Protein AF-A0A7J0G963-F1 (afdb_monomer_lite)

Secondary structure (DSSP, 8-state):
--STTHHHHHHHHHHS-HHHHHHHHHHHHHHHHHHHH-TTTHHHHHHHHHHHHHHHHHHHHHHHHHHHHHHHHHHHHHSS-----------------------S------------TTSSS--

Foldseek 3Di:
DPPVCVVVLVVVLVPDDPVCSVVSVVVVVQQVVQCVVPVPQRVVVVVVVVVVVVVVVVVVVVVVVVVVVVVVVVVVVVPPDDPPPDDDDDDDDDDDDDDPPPPPPPPDPPPDDDDPPPPDPDD

Radius of gyration: 32.52 Å; chains: 1; bounding box: 64×36×86 Å

Structure (mmCIF, N/CA/C/O backbone):
data_AF-A0A7J0G963-F1
#
_entry.id   AF-A0A7J0G963-F1
#
loop_
_atom_site.group_PDB
_atom_site.id
_atom_site.type_symbol
_atom_site.label_atom_id
_atom_site.label_alt_id
_atom_site.label_comp_id
_atom_site.label_asym_id
_atom_site.label_entity_id
_atom_site.label_seq_id
_atom_site.pdbx_PDB_ins_code
_atom_site.Cartn_x
_atom_site.Cartn_y
_atom_site.Cartn_z
_atom_site.occupancy
_atom_site.B_iso_or_equiv
_atom_site.auth_seq_id
_atom_site.auth_comp_id
_atom_site.auth_asym_id
_atom_site.auth_atom_id
_atom_site.pdbx_PDB_model_num
ATOM 1 N N . MET A 1 1 ? 18.378 -11.162 -9.870 1.00 44.12 1 MET A N 1
ATOM 2 C CA . MET A 1 1 ? 16.949 -11.150 -10.265 1.00 44.12 1 MET A CA 1
ATOM 3 C C . MET A 1 1 ? 16.468 -9.827 -10.881 1.00 44.12 1 MET A C 1
ATOM 5 O O . MET A 1 1 ? 15.432 -9.846 -11.523 1.00 44.12 1 MET A O 1
ATOM 9 N N . CYS A 1 2 ? 17.203 -8.707 -10.808 1.00 44.66 2 CYS A N 1
ATOM 10 C CA . CYS A 1 2 ? 16.714 -7.418 -11.339 1.00 44.66 2 CYS A CA 1
ATOM 11 C C . CYS A 1 2 ? 16.938 -7.168 -12.849 1.00 44.66 2 CYS A C 1
ATOM 13 O O . CYS A 1 2 ? 16.413 -6.194 -13.372 1.00 44.66 2 CYS A O 1
ATOM 15 N N . MET A 1 3 ? 17.700 -8.006 -13.567 1.00 45.38 3 MET A N 1
ATOM 16 C CA . MET A 1 3 ? 18.069 -7.732 -14.974 1.00 45.38 3 MET A CA 1
ATOM 17 C C . MET A 1 3 ? 17.324 -8.585 -16.014 1.00 45.38 3 MET A C 1
ATOM 19 O O . MET A 1 3 ? 17.144 -8.123 -17.135 1.00 45.38 3 MET A O 1
ATOM 23 N N . ASN A 1 4 ? 16.796 -9.760 -15.646 1.00 47.34 4 ASN A N 1
ATOM 24 C CA . ASN A 1 4 ? 16.038 -10.626 -16.570 1.00 47.34 4 ASN A CA 1
ATOM 25 C C . ASN A 1 4 ? 14.623 -10.116 -16.883 1.00 47.34 4 ASN A C 1
ATOM 27 O O . ASN A 1 4 ? 13.931 -10.696 -17.709 1.00 47.34 4 ASN A O 1
ATOM 31 N N . HIS A 1 5 ? 14.191 -9.034 -16.236 1.00 55.53 5 HIS A N 1
ATOM 32 C CA . HIS A 1 5 ? 12.835 -8.511 -16.364 1.00 55.53 5 HIS A CA 1
ATOM 33 C C . HIS A 1 5 ? 12.747 -7.369 -17.398 1.00 55.53 5 HIS A C 1
ATOM 35 O O . HIS A 1 5 ? 11.667 -7.057 -17.874 1.00 55.53 5 HIS A O 1
ATOM 41 N N . ARG A 1 6 ? 13.870 -6.751 -17.806 1.00 57.19 6 ARG A N 1
ATOM 42 C CA . ARG A 1 6 ? 13.859 -5.502 -18.597 1.00 57.19 6 ARG A CA 1
ATOM 43 C C . ARG A 1 6 ? 13.226 -5.632 -19.990 1.00 57.19 6 ARG A C 1
ATOM 45 O O . ARG A 1 6 ? 12.650 -4.663 -20.465 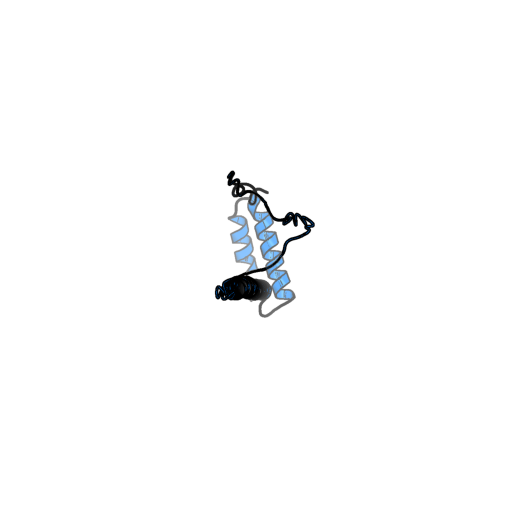1.00 57.19 6 ARG A O 1
ATOM 52 N N . ILE A 1 7 ? 13.331 -6.800 -20.628 1.00 57.31 7 ILE A N 1
ATOM 53 C CA . ILE A 1 7 ? 12.712 -7.063 -21.940 1.00 57.31 7 ILE A CA 1
ATOM 54 C C . ILE A 1 7 ? 11.208 -7.309 -21.766 1.00 57.31 7 ILE A C 1
ATOM 56 O O . ILE A 1 7 ? 10.408 -6.599 -22.365 1.00 57.31 7 ILE A O 1
ATOM 60 N N . VAL A 1 8 ? 10.841 -8.193 -20.835 1.00 64.81 8 VAL A N 1
ATOM 61 C CA . VAL A 1 8 ? 9.442 -8.520 -20.514 1.00 64.81 8 VAL A CA 1
ATOM 62 C C . VAL A 1 8 ? 8.661 -7.285 -20.037 1.00 64.81 8 VAL A C 1
ATOM 64 O O . VAL A 1 8 ? 7.517 -7.085 -20.424 1.00 64.81 8 VAL A O 1
ATOM 67 N N . TRP A 1 9 ? 9.280 -6.390 -19.263 1.00 67.56 9 TRP A N 1
ATOM 68 C CA . TRP A 1 9 ? 8.657 -5.134 -18.828 1.00 67.56 9 TRP A CA 1
ATOM 69 C C . TRP A 1 9 ? 8.345 -4.181 -19.985 1.00 67.56 9 TRP A C 1
ATOM 71 O O . TRP A 1 9 ? 7.271 -3.586 -20.023 1.00 67.56 9 TRP A O 1
ATOM 81 N N . CYS A 1 10 ? 9.280 -4.016 -20.925 1.00 66.00 10 CYS A N 1
ATOM 82 C CA . CYS A 1 10 ? 9.072 -3.140 -22.076 1.00 66.00 10 CYS A CA 1
ATOM 83 C C . CYS A 1 10 ? 8.016 -3.694 -23.037 1.00 66.00 10 CYS A C 1
ATOM 85 O O . CYS A 1 10 ? 7.298 -2.906 -23.651 1.00 66.00 10 CYS A O 1
ATOM 87 N N . GLU A 1 11 ? 7.929 -5.016 -23.180 1.00 67.44 11 GLU A N 1
ATOM 88 C CA . GLU A 1 11 ? 6.883 -5.684 -23.961 1.00 67.44 11 GLU A CA 1
ATOM 89 C C . GLU A 1 11 ? 5.512 -5.474 -23.305 1.00 67.44 11 GLU A C 1
ATOM 91 O O . GLU A 1 11 ? 4.620 -4.908 -23.934 1.00 67.44 11 GLU A O 1
ATOM 96 N N . ASN A 1 12 ? 5.390 -5.747 -22.001 1.00 75.69 12 ASN A N 1
ATOM 97 C CA . ASN A 1 12 ? 4.144 -5.554 -21.252 1.00 75.69 12 ASN A CA 1
ATOM 98 C C . ASN A 1 12 ? 3.626 -4.104 -21.300 1.00 75.69 12 ASN A C 1
ATOM 100 O O . ASN A 1 12 ? 2.429 -3.875 -21.443 1.00 75.69 12 ASN A O 1
ATOM 104 N N . VAL A 1 13 ? 4.505 -3.094 -21.227 1.00 85.56 13 VAL A N 1
ATOM 105 C CA . VAL A 1 13 ? 4.076 -1.684 -21.344 1.00 85.56 13 VAL A CA 1
ATOM 106 C C . VAL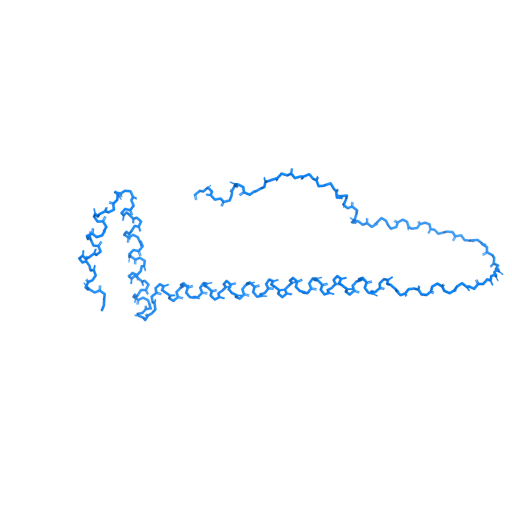 A 1 13 ? 3.623 -1.333 -22.762 1.00 85.56 13 VAL A C 1
ATOM 108 O O . VAL A 1 13 ? 2.729 -0.504 -22.936 1.00 85.56 13 VAL A O 1
ATOM 111 N N . GLN A 1 14 ? 4.216 -1.939 -23.792 1.00 88.19 14 GLN A N 1
ATOM 112 C CA . GLN A 1 14 ? 3.815 -1.701 -25.182 1.00 88.19 14 GLN A CA 1
ATOM 113 C C . GLN A 1 14 ? 2.462 -2.326 -25.532 1.00 88.19 14 GLN A C 1
ATOM 115 O O . GLN A 1 14 ? 1.820 -1.857 -26.474 1.00 88.19 14 GLN A O 1
ATOM 120 N N . GLU A 1 15 ? 2.003 -3.309 -24.764 1.00 89.12 15 GLU A N 1
ATOM 121 C CA . GLU A 1 15 ? 0.682 -3.927 -24.916 1.00 89.12 15 GLU A CA 1
ATOM 122 C C . GLU A 1 15 ? -0.442 -3.121 -24.241 1.00 89.12 15 GLU A C 1
ATOM 124 O O . GLU A 1 15 ? -1.611 -3.264 -24.599 1.00 89.12 15 GLU A O 1
ATOM 129 N N . LEU A 1 16 ? -0.112 -2.207 -23.320 1.00 90.81 16 LEU A N 1
ATOM 130 C CA . LEU A 1 16 ? -1.106 -1.368 -22.646 1.00 90.81 16 LEU A CA 1
ATOM 131 C C . LEU A 1 16 ? -1.626 -0.231 -23.548 1.00 90.81 16 LEU A C 1
ATOM 133 O O . LEU A 1 16 ? -0.873 0.319 -24.367 1.00 90.81 16 LEU A O 1
ATOM 137 N N . PRO A 1 17 ? -2.883 0.217 -23.365 1.00 94.31 17 PRO A N 1
ATOM 138 C CA . PRO A 1 17 ? -3.370 1.468 -23.939 1.00 94.31 17 PRO A CA 1
ATOM 139 C C . PRO A 1 17 ? -2.467 2.646 -23.556 1.00 94.31 17 PRO A C 1
ATOM 141 O O . PRO A 1 17 ? -2.016 2.738 -22.416 1.00 94.31 17 PRO A O 1
ATOM 144 N N . VAL A 1 18 ? -2.230 3.580 -24.485 1.00 93.00 18 VAL A N 1
ATOM 145 C CA . VAL A 1 18 ? -1.262 4.687 -24.309 1.00 93.00 18 VAL A CA 1
ATOM 146 C C . VAL A 1 18 ? -1.473 5.469 -23.008 1.00 93.00 18 VAL A C 1
ATOM 148 O O . VAL A 1 18 ? -0.498 5.804 -22.342 1.00 93.00 18 VAL A O 1
ATOM 151 N N . HIS A 1 19 ? -2.728 5.699 -22.614 1.00 94.62 19 HIS A N 1
ATOM 152 C CA . HIS A 1 19 ? -3.063 6.448 -21.402 1.00 94.62 19 HIS A CA 1
ATOM 153 C C . HIS A 1 19 ? -2.640 5.748 -20.096 1.00 94.62 19 HIS A C 1
ATOM 155 O O . HIS A 1 19 ? -2.420 6.435 -19.111 1.00 94.62 19 HIS A O 1
ATOM 161 N N . GLN A 1 20 ? -2.464 4.421 -20.087 1.00 93.00 20 GLN A N 1
ATOM 162 C CA . GLN A 1 20 ? -2.071 3.646 -18.893 1.00 93.00 20 GLN A CA 1
ATOM 163 C C . GLN A 1 20 ? -0.561 3.403 -18.814 1.00 93.00 20 GLN A C 1
ATOM 165 O O . GLN A 1 20 ? -0.034 3.003 -17.776 1.00 93.00 20 GLN A O 1
ATOM 170 N N . ARG A 1 21 ? 0.168 3.637 -19.913 1.00 93.88 21 ARG A N 1
ATOM 171 C CA . ARG A 1 21 ? 1.609 3.356 -19.982 1.00 93.88 21 ARG A CA 1
ATOM 172 C C . ARG A 1 21 ? 2.409 4.203 -19.000 1.00 93.88 21 ARG A C 1
ATOM 174 O O . ARG A 1 21 ? 3.369 3.701 -18.425 1.00 93.88 21 ARG A O 1
ATOM 181 N N . GLY A 1 22 ? 2.021 5.466 -18.807 1.00 94.06 22 GLY A N 1
ATOM 182 C CA . GLY A 1 22 ? 2.677 6.367 -17.856 1.00 94.06 22 GLY A CA 1
ATOM 183 C C . GLY A 1 22 ? 2.595 5.851 -16.418 1.00 94.06 22 GLY A C 1
ATOM 184 O O . GLY A 1 22 ? 3.611 5.798 -15.721 1.00 94.06 22 GLY A O 1
ATOM 185 N N . ASP A 1 23 ? 1.416 5.387 -16.011 1.00 92.62 23 ASP A N 1
ATOM 186 C CA . ASP A 1 23 ? 1.184 4.835 -14.674 1.00 92.62 23 ASP A CA 1
ATOM 187 C C . ASP A 1 23 ? 1.930 3.515 -14.481 1.00 92.62 23 ASP A C 1
ATOM 189 O O . ASP A 1 23 ? 2.604 3.323 -13.470 1.00 92.62 23 ASP A O 1
ATOM 193 N N . ALA A 1 24 ? 1.910 2.639 -15.490 1.00 90.56 24 ALA A N 1
ATOM 194 C CA . ALA A 1 24 ? 2.665 1.391 -15.463 1.00 90.56 24 ALA A CA 1
ATOM 195 C C . ALA A 1 24 ? 4.176 1.637 -15.306 1.00 90.56 24 ALA A C 1
ATOM 197 O O . ALA A 1 24 ? 4.826 1.005 -14.473 1.00 90.56 24 ALA A O 1
ATOM 198 N N . VAL A 1 25 ? 4.740 2.596 -16.053 1.00 92.06 25 VAL A N 1
ATOM 199 C CA . VAL A 1 25 ? 6.151 2.991 -15.908 1.00 92.06 25 VAL A CA 1
ATOM 200 C C . VAL A 1 25 ? 6.429 3.545 -14.516 1.00 92.06 25 VAL A C 1
ATOM 202 O O . VAL A 1 25 ? 7.435 3.176 -13.907 1.00 92.06 25 VAL A O 1
ATOM 205 N N . SER A 1 26 ? 5.532 4.369 -13.982 1.00 92.88 26 SER A N 1
ATOM 206 C CA . SER A 1 26 ? 5.669 4.932 -12.636 1.00 92.88 26 SER A CA 1
ATOM 207 C C . SER A 1 26 ? 5.680 3.841 -11.557 1.00 92.88 26 SER A C 1
ATOM 209 O O . SER A 1 26 ? 6.566 3.843 -10.697 1.00 92.88 26 SER A O 1
ATOM 211 N N . SER A 1 27 ? 4.780 2.857 -11.644 1.00 91.31 27 SER A N 1
ATOM 212 C CA . SER A 1 27 ? 4.748 1.694 -10.747 1.00 91.31 27 SER A CA 1
ATOM 213 C C . SER A 1 27 ? 6.022 0.856 -10.835 1.00 91.31 27 SER A C 1
ATOM 215 O O . SER A 1 27 ? 6.603 0.506 -9.809 1.00 91.31 27 SER A O 1
ATOM 217 N N . MET A 1 28 ? 6.536 0.603 -12.041 1.00 89.69 28 MET A N 1
ATOM 218 C CA . MET A 1 28 ? 7.795 -0.133 -12.211 1.00 89.69 28 MET A CA 1
ATOM 219 C C . MET A 1 28 ? 8.992 0.599 -11.593 1.00 89.69 28 MET A C 1
ATOM 221 O O . MET A 1 28 ? 9.836 -0.023 -10.943 1.00 89.69 28 MET A O 1
ATOM 225 N N . VAL A 1 29 ? 9.080 1.922 -11.778 1.00 92.31 29 VAL A N 1
ATOM 226 C CA . VAL A 1 29 ? 10.136 2.743 -11.162 1.00 92.31 29 VAL A CA 1
ATOM 227 C C . VAL A 1 29 ? 10.035 2.674 -9.640 1.00 92.31 29 VAL A C 1
ATOM 229 O O . VAL A 1 29 ? 11.055 2.501 -8.966 1.00 92.31 29 VAL A O 1
ATOM 232 N N . TYR A 1 30 ? 8.819 2.752 -9.096 1.00 94.06 30 TYR A N 1
ATOM 233 C CA . TYR A 1 30 ? 8.583 2.597 -7.666 1.00 94.06 30 TYR A CA 1
ATOM 234 C C . TYR A 1 30 ? 9.063 1.233 -7.148 1.00 94.06 30 TYR A C 1
ATOM 236 O O . TYR A 1 30 ? 9.827 1.187 -6.180 1.00 94.06 30 TYR A O 1
ATOM 244 N N . GLU A 1 31 ? 8.692 0.131 -7.804 1.00 91.25 31 GLU A N 1
ATOM 245 C CA . GLU A 1 31 ? 9.107 -1.222 -7.413 1.00 91.25 31 GLU A CA 1
ATOM 246 C C . GLU A 1 31 ? 10.626 -1.408 -7.469 1.00 91.25 31 GLU A C 1
ATOM 248 O O . GLU A 1 31 ? 11.230 -1.956 -6.540 1.00 91.25 31 GLU A O 1
ATOM 253 N N . ALA A 1 32 ? 11.261 -0.924 -8.539 1.00 90.00 32 ALA A N 1
ATOM 254 C CA . ALA A 1 32 ? 12.708 -0.984 -8.693 1.00 90.00 32 ALA A CA 1
ATOM 255 C C . ALA A 1 32 ? 13.413 -0.201 -7.578 1.00 90.00 32 ALA A C 1
ATOM 257 O O . ALA A 1 32 ? 14.318 -0.727 -6.929 1.00 90.00 32 ALA A O 1
ATOM 258 N N . ASN A 1 33 ? 12.960 1.023 -7.295 1.00 94.38 33 ASN A N 1
ATOM 259 C CA . ASN A 1 33 ? 13.520 1.849 -6.229 1.00 94.38 33 ASN A CA 1
ATOM 260 C C . ASN A 1 33 ? 13.278 1.244 -4.834 1.00 94.38 33 ASN A C 1
ATOM 262 O O . ASN A 1 33 ? 14.138 1.312 -3.955 1.00 94.38 33 ASN A O 1
ATOM 266 N N . ALA A 1 34 ? 12.127 0.607 -4.612 1.00 93.06 34 ALA A N 1
ATOM 267 C CA . ALA A 1 34 ? 11.864 -0.120 -3.377 1.00 93.06 34 ALA A CA 1
ATOM 268 C C . ALA A 1 34 ? 12.856 -1.277 -3.187 1.00 93.06 34 ALA A C 1
ATOM 270 O O . ALA A 1 34 ? 13.411 -1.402 -2.101 1.00 93.06 34 ALA A O 1
ATOM 271 N N . ARG A 1 35 ? 13.164 -2.048 -4.240 1.00 93.69 35 ARG A N 1
ATOM 272 C CA . ARG A 1 35 ? 14.178 -3.121 -4.192 1.00 93.69 35 ARG A CA 1
ATOM 273 C C . ARG A 1 35 ? 15.611 -2.615 -4.017 1.00 93.69 35 ARG A C 1
ATOM 275 O O . ARG A 1 35 ? 16.445 -3.342 -3.493 1.00 93.69 35 ARG A O 1
ATOM 282 N N . VAL A 1 36 ? 15.919 -1.393 -4.451 1.00 94.88 36 VAL A N 1
ATOM 283 C CA . VAL A 1 36 ? 17.224 -0.767 -4.166 1.00 94.88 36 VAL A CA 1
ATOM 284 C C . VAL A 1 36 ? 17.357 -0.455 -2.675 1.00 94.88 36 VAL A C 1
ATOM 286 O O . VAL A 1 36 ? 18.412 -0.692 -2.093 1.00 94.88 36 VAL A O 1
ATOM 289 N N . ARG A 1 37 ? 16.288 0.059 -2.055 1.00 95.00 37 ARG A N 1
ATOM 290 C CA . ARG A 1 37 ? 16.264 0.407 -0.624 1.00 95.00 37 ARG A CA 1
ATOM 291 C C . ARG A 1 37 ? 16.173 -0.820 0.283 1.00 95.00 37 ARG A C 1
ATOM 293 O O . ARG A 1 37 ? 16.823 -0.852 1.320 1.00 95.00 37 ARG A O 1
ATOM 300 N N . ASP A 1 38 ? 15.387 -1.813 -0.118 1.00 94.50 38 ASP A N 1
ATOM 301 C CA . ASP A 1 38 ? 15.222 -3.093 0.567 1.00 94.50 38 ASP A CA 1
ATOM 302 C C . ASP A 1 38 ? 15.405 -4.240 -0.444 1.00 94.50 38 ASP A C 1
ATOM 304 O O . ASP A 1 38 ? 14.452 -4.629 -1.131 1.00 94.50 38 ASP A O 1
ATOM 308 N N . PRO A 1 39 ? 16.626 -4.794 -0.558 1.00 92.25 39 PRO A N 1
ATOM 309 C CA . PRO A 1 39 ? 16.929 -5.860 -1.513 1.00 92.25 39 PRO A CA 1
ATOM 310 C C . PRO A 1 39 ? 16.184 -7.173 -1.268 1.00 92.25 39 PRO A C 1
ATOM 312 O O . PRO A 1 39 ? 16.112 -7.999 -2.181 1.00 92.25 39 PRO A O 1
ATOM 315 N N . VAL A 1 40 ? 15.663 -7.386 -0.057 1.00 94.69 40 VAL A N 1
ATOM 316 C CA . VAL A 1 40 ? 15.000 -8.635 0.326 1.00 94.69 40 VAL A CA 1
ATOM 317 C C . VAL A 1 40 ? 13.501 -8.526 0.073 1.00 94.69 40 VAL A C 1
ATOM 319 O O . VAL A 1 40 ? 12.955 -9.335 -0.679 1.00 94.69 40 VAL A O 1
ATOM 322 N N . TYR A 1 41 ? 12.841 -7.513 0.638 1.00 93.62 41 TYR A N 1
ATOM 323 C CA . TYR A 1 41 ? 11.380 -7.403 0.599 1.00 93.62 41 TYR A CA 1
ATOM 324 C C . TYR A 1 41 ? 10.863 -6.323 -0.360 1.00 93.62 41 TYR A C 1
ATOM 326 O O . TYR A 1 41 ? 9.737 -6.434 -0.846 1.00 93.62 41 TYR A O 1
ATOM 334 N N . GLY A 1 42 ? 11.654 -5.303 -0.698 1.00 94.75 42 GLY A N 1
ATOM 335 C CA . GLY A 1 42 ? 11.245 -4.230 -1.609 1.00 94.75 42 GLY A CA 1
ATOM 336 C C . GLY A 1 42 ? 9.890 -3.605 -1.241 1.00 94.75 42 GLY A C 1
ATOM 337 O O . GLY A 1 42 ? 9.647 -3.239 -0.094 1.00 94.75 42 GLY A O 1
ATOM 338 N N . CYS A 1 43 ? 8.979 -3.497 -2.214 1.00 95.19 43 CYS A N 1
ATOM 339 C CA . CYS A 1 43 ? 7.625 -2.975 -1.984 1.00 95.19 43 CYS A CA 1
ATOM 340 C C . CYS A 1 43 ? 6.749 -3.901 -1.121 1.00 95.19 43 CYS A C 1
ATOM 342 O O . CYS A 1 43 ? 5.842 -3.417 -0.445 1.00 95.19 43 CYS A O 1
ATOM 344 N N . VAL A 1 44 ? 7.042 -5.207 -1.077 1.00 96.06 44 VAL A N 1
ATOM 345 C CA . VAL A 1 44 ? 6.309 -6.169 -0.236 1.00 96.06 44 VAL A CA 1
ATOM 346 C C . VAL A 1 44 ? 6.490 -5.828 1.242 1.00 96.06 44 VAL A C 1
ATOM 348 O O . VAL A 1 44 ? 5.534 -5.919 2.002 1.00 96.06 44 VAL A O 1
ATOM 351 N N . GLY A 1 45 ? 7.669 -5.337 1.641 1.00 95.94 45 GLY A N 1
ATOM 352 C CA . GLY A 1 45 ? 7.906 -4.871 3.010 1.00 95.94 45 GLY A CA 1
ATOM 353 C C . GLY A 1 45 ? 6.973 -3.723 3.413 1.00 95.94 45 GLY A C 1
ATOM 354 O O . GLY A 1 45 ? 6.418 -3.726 4.511 1.00 95.94 45 GLY A O 1
ATOM 355 N N . SER A 1 46 ? 6.732 -2.772 2.503 1.00 95.50 46 SER A N 1
ATOM 356 C CA . SER A 1 46 ? 5.777 -1.679 2.729 1.00 95.50 46 SER A CA 1
ATOM 357 C C . SER A 1 46 ? 4.338 -2.186 2.838 1.00 95.50 46 SER A C 1
ATOM 359 O O . SER A 1 46 ? 3.622 -1.768 3.744 1.00 95.50 46 SER A O 1
ATOM 361 N N . ILE A 1 47 ? 3.931 -3.115 1.966 1.00 96.81 47 ILE A N 1
ATOM 362 C CA . ILE A 1 47 ? 2.594 -3.727 2.007 1.00 96.81 47 ILE A CA 1
ATOM 363 C C . ILE A 1 47 ? 2.372 -4.428 3.351 1.00 96.81 47 ILE A C 1
ATOM 365 O O . ILE A 1 47 ? 1.395 -4.133 4.037 1.00 96.81 47 ILE A O 1
ATOM 369 N N . SER A 1 48 ? 3.304 -5.285 3.769 1.00 97.94 48 SER A N 1
ATOM 370 C CA . SER A 1 48 ? 3.203 -6.016 5.035 1.00 97.94 48 SER A CA 1
ATOM 371 C C . SER A 1 48 ? 3.161 -5.081 6.245 1.00 97.94 48 SER A C 1
ATOM 373 O O . SER A 1 48 ? 2.406 -5.311 7.187 1.00 97.94 48 SER A O 1
ATOM 375 N N . SER A 1 49 ? 3.942 -3.996 6.227 1.00 97.62 49 SER A N 1
ATOM 376 C CA . SER A 1 49 ? 3.919 -2.994 7.297 1.00 97.62 49 SER A CA 1
ATOM 377 C C . SER A 1 49 ? 2.572 -2.271 7.386 1.00 97.62 49 SER A C 1
ATOM 379 O O . SER A 1 49 ? 2.082 -2.022 8.487 1.00 97.62 49 SER A O 1
ATOM 381 N N . LEU A 1 50 ? 1.958 -1.940 6.248 1.00 98.44 50 LEU A N 1
ATOM 382 C CA . LEU A 1 50 ? 0.632 -1.320 6.215 1.00 98.44 50 LEU A CA 1
ATOM 383 C C . LEU A 1 50 ? -0.455 -2.289 6.685 1.00 98.44 50 LEU A C 1
ATOM 385 O O . LEU A 1 50 ? -1.300 -1.901 7.484 1.00 98.44 50 LEU A O 1
ATOM 389 N N . GLN A 1 51 ? -0.399 -3.551 6.257 1.00 98.75 51 GLN A N 1
ATOM 390 C CA . GLN A 1 51 ? -1.310 -4.598 6.732 1.00 98.75 51 GLN A CA 1
ATOM 391 C C . GLN A 1 51 ? -1.228 -4.755 8.255 1.00 98.75 51 GLN A C 1
ATOM 393 O O . GLN A 1 51 ? -2.248 -4.707 8.933 1.00 98.75 51 GLN A O 1
ATOM 398 N N . HIS A 1 52 ? -0.015 -4.806 8.811 1.00 98.56 52 HIS A N 1
ATOM 399 C CA . HIS A 1 52 ? 0.167 -4.869 10.258 1.00 98.56 52 HIS A CA 1
ATOM 400 C C . HIS A 1 52 ? -0.407 -3.641 10.986 1.00 98.56 52 HIS A C 1
ATOM 402 O O . HIS A 1 52 ? -1.028 -3.775 12.039 1.00 98.56 52 HIS A O 1
ATOM 408 N N . GLN A 1 53 ? -0.232 -2.437 10.430 1.00 98.81 53 GLN A N 1
ATOM 409 C CA . GLN A 1 53 ? -0.819 -1.219 10.999 1.00 98.81 53 GLN A CA 1
ATOM 410 C C . GLN A 1 53 ? -2.350 -1.261 10.986 1.00 98.81 53 GLN A C 1
ATOM 412 O O . GLN A 1 53 ? -2.972 -0.854 11.967 1.00 98.81 53 GLN A O 1
ATOM 417 N N . ILE A 1 54 ? -2.955 -1.781 9.915 1.00 98.75 54 ILE A N 1
ATOM 418 C CA . ILE A 1 54 ? -4.405 -1.986 9.833 1.00 98.75 54 ILE A CA 1
ATOM 419 C C . ILE A 1 54 ? -4.867 -2.928 10.952 1.00 98.75 54 ILE A C 1
ATOM 421 O O . ILE A 1 54 ? -5.779 -2.565 11.693 1.00 98.75 54 ILE A O 1
ATOM 425 N N . ASP A 1 55 ? -4.206 -4.071 11.140 1.00 98.75 55 ASP A N 1
ATOM 426 C CA . ASP A 1 55 ? -4.569 -5.050 12.177 1.00 98.75 55 ASP A CA 1
ATOM 427 C C . ASP A 1 55 ? -4.484 -4.452 13.591 1.00 98.75 55 ASP A C 1
ATOM 429 O O . ASP A 1 55 ? -5.374 -4.624 14.433 1.00 98.75 55 ASP A O 1
ATOM 433 N N . VAL A 1 56 ? -3.415 -3.697 13.852 1.00 98.75 56 VAL A N 1
ATOM 434 C CA . VAL A 1 56 ? -3.195 -3.009 15.128 1.00 98.75 56 VAL A CA 1
ATOM 435 C C . VAL A 1 56 ? -4.278 -1.958 15.385 1.00 98.75 56 VAL A C 1
ATOM 437 O O . VAL A 1 56 ? -4.778 -1.851 16.508 1.00 98.75 56 VAL A O 1
ATOM 440 N N . LEU A 1 57 ? -4.669 -1.190 14.368 1.00 98.81 57 LEU A N 1
ATOM 441 C CA . LEU A 1 57 ? -5.736 -0.192 14.486 1.00 98.81 57 LEU A CA 1
ATOM 442 C C . LEU A 1 57 ? -7.110 -0.840 14.679 1.00 98.81 57 LEU A C 1
ATOM 444 O O . LEU A 1 57 ? -7.883 -0.388 15.523 1.00 98.81 57 LEU A O 1
ATOM 448 N N . GLN A 1 58 ? -7.405 -1.923 13.960 1.00 98.81 58 GLN A N 1
ATOM 449 C CA . GLN A 1 58 ? -8.645 -2.685 14.132 1.00 98.81 58 GLN A CA 1
ATOM 450 C C . GLN A 1 58 ? -8.757 -3.267 15.546 1.00 98.81 58 GLN A C 1
ATOM 452 O O . GLN A 1 58 ? -9.818 -3.190 16.166 1.00 98.81 58 GLN A O 1
ATOM 457 N N . THR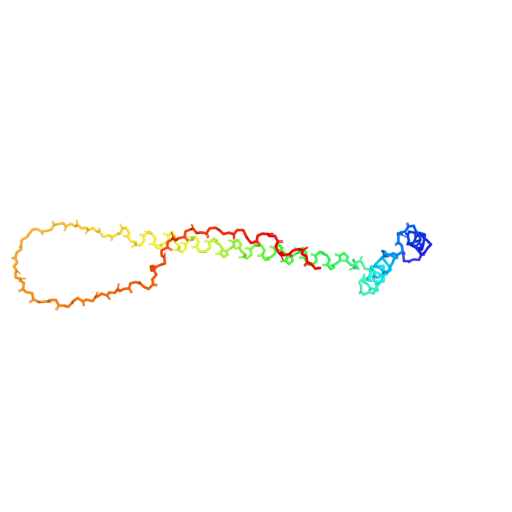 A 1 59 ? -7.650 -3.776 16.092 1.00 98.69 59 THR A N 1
ATOM 458 C CA . THR A 1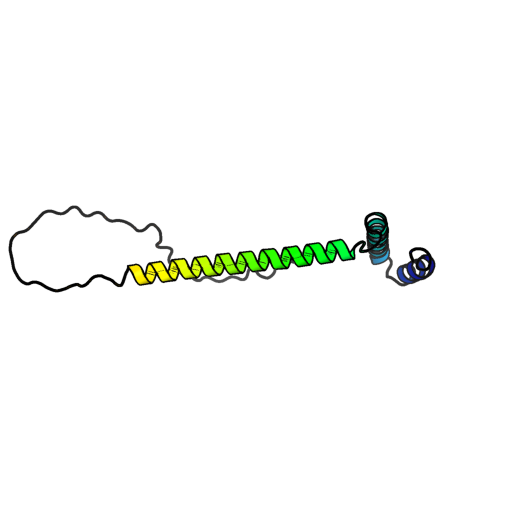 59 ? -7.596 -4.282 17.471 1.00 98.69 59 THR A CA 1
ATOM 459 C C . THR A 1 59 ? -7.877 -3.171 18.482 1.00 98.69 59 THR A C 1
ATOM 461 O O . THR A 1 59 ? -8.708 -3.341 19.374 1.00 98.69 59 THR A O 1
ATOM 464 N N . GLN A 1 60 ? -7.239 -2.007 18.325 1.00 98.75 60 GLN A N 1
ATOM 465 C CA . GLN A 1 60 ? -7.478 -0.851 19.196 1.00 98.75 60 GLN A CA 1
ATOM 466 C C . GLN A 1 60 ? -8.930 -0.371 19.134 1.00 98.75 60 GLN A C 1
ATOM 468 O O . GLN A 1 60 ? -9.522 -0.067 20.170 1.00 98.75 60 GLN A O 1
ATOM 473 N N . LEU A 1 61 ? -9.526 -0.348 17.940 1.00 98.75 61 LEU A N 1
ATOM 474 C CA . LEU A 1 61 ? -10.931 0.001 17.768 1.00 98.75 61 LEU A CA 1
ATOM 475 C C . LEU A 1 61 ? -11.844 -0.981 18.514 1.00 98.75 61 LEU A C 1
ATOM 477 O O . LEU A 1 61 ? -12.733 -0.547 19.246 1.00 98.75 61 LEU A O 1
ATOM 481 N N . ALA A 1 62 ? -11.603 -2.287 18.375 1.00 98.50 62 ALA A N 1
ATOM 482 C CA . ALA A 1 62 ? -12.378 -3.314 19.067 1.00 98.50 62 ALA A CA 1
ATOM 483 C C . ALA A 1 62 ? -12.267 -3.186 20.597 1.00 98.50 62 ALA A C 1
ATOM 485 O O . ALA A 1 62 ? -13.272 -3.283 21.303 1.00 98.50 62 ALA A O 1
ATOM 486 N N . MET A 1 63 ? -11.066 -2.906 21.113 1.00 98.62 63 MET A N 1
ATOM 487 C CA . MET A 1 63 ? -10.848 -2.659 22.542 1.00 98.62 63 MET A CA 1
ATOM 488 C C . MET A 1 63 ? -11.622 -1.432 23.031 1.00 98.62 63 MET A C 1
ATOM 490 O O . MET A 1 63 ? -12.372 -1.529 24.001 1.00 98.62 63 MET A O 1
ATOM 494 N N . ALA A 1 64 ? -11.513 -0.302 22.329 1.00 98.38 64 ALA A N 1
ATOM 495 C CA . ALA A 1 64 ? -12.232 0.919 22.685 1.00 98.38 64 ALA A CA 1
ATOM 496 C C . ALA A 1 64 ? -13.760 0.716 22.659 1.00 98.38 64 ALA A C 1
ATOM 498 O O . ALA A 1 64 ? -14.475 1.175 23.551 1.00 98.38 64 ALA A O 1
ATOM 499 N N . GLN A 1 65 ? -14.277 -0.022 21.672 1.00 98.44 65 GLN A N 1
ATOM 500 C CA . GLN A 1 65 ? -15.697 -0.376 21.599 1.00 98.44 65 GLN A CA 1
ATOM 501 C C . GLN A 1 65 ? -16.131 -1.250 22.785 1.00 98.44 65 GLN A C 1
ATOM 503 O O . GLN A 1 65 ? -17.178 -0.991 23.386 1.00 98.44 65 GLN A O 1
ATOM 508 N N . ALA A 1 66 ? -15.322 -2.245 23.162 1.00 97.69 66 ALA A N 1
ATOM 509 C CA . ALA A 1 66 ? -15.586 -3.089 24.324 1.00 97.69 66 ALA A CA 1
ATOM 510 C C . ALA A 1 66 ? -15.595 -2.279 25.633 1.00 97.69 66 ALA A C 1
ATOM 512 O O . ALA A 1 66 ? -16.485 -2.467 26.465 1.00 97.69 66 ALA A O 1
ATOM 513 N N . GLU A 1 67 ? -14.671 -1.329 25.797 1.00 97.69 67 GLU A N 1
ATOM 514 C CA . GLU A 1 67 ? -14.634 -0.425 26.954 1.00 97.69 67 GLU A CA 1
ATOM 515 C C . GLU A 1 67 ? -15.893 0.444 27.053 1.00 97.69 67 GLU A C 1
ATOM 517 O O . GLU A 1 67 ? -16.482 0.566 28.131 1.00 97.69 67 GLU A O 1
ATOM 522 N N . VAL A 1 68 ? -16.366 0.997 25.931 1.00 97.06 68 VAL A N 1
ATOM 523 C CA . VAL A 1 68 ? -17.611 1.781 25.885 1.00 97.06 68 VAL A CA 1
ATOM 524 C C . VAL A 1 68 ? -18.810 0.939 26.326 1.00 97.06 68 VAL A C 1
ATOM 526 O O . VAL A 1 68 ? -19.628 1.399 27.127 1.00 97.06 68 VAL A O 1
ATOM 529 N N . VAL A 1 69 ? -18.922 -0.298 25.835 1.00 96.62 69 VAL A N 1
ATOM 530 C CA . VAL A 1 69 ? -19.998 -1.218 26.235 1.00 96.62 69 VAL A CA 1
ATOM 531 C C . VAL A 1 69 ? -19.905 -1.547 27.724 1.00 96.62 69 VAL A C 1
ATOM 533 O O . VAL A 1 69 ? -20.910 -1.460 28.433 1.00 96.62 69 VAL A O 1
ATOM 536 N N . HIS A 1 70 ? -18.706 -1.852 28.219 1.00 95.25 70 HIS A N 1
ATOM 537 C CA . HIS A 1 70 ? -18.473 -2.162 29.627 1.00 95.25 70 HIS A CA 1
ATOM 538 C C . HIS A 1 70 ? -18.871 -0.995 30.549 1.00 95.25 70 HIS A C 1
ATOM 540 O O . HIS A 1 70 ? -19.551 -1.195 31.559 1.00 95.25 70 HIS A O 1
ATOM 546 N N . LEU A 1 71 ? -18.526 0.242 30.178 1.00 95.38 71 LEU A N 1
ATOM 547 C CA . LEU A 1 71 ? -18.924 1.442 30.920 1.00 95.38 71 LEU A CA 1
ATOM 548 C C . LEU A 1 71 ? -20.444 1.651 30.918 1.00 95.38 71 LEU A C 1
ATOM 550 O O . LEU A 1 71 ? -21.011 1.940 31.974 1.00 95.38 71 LEU A O 1
ATOM 554 N N . ARG A 1 72 ? -21.113 1.458 29.772 1.00 93.50 72 ARG A N 1
ATOM 555 C CA . ARG A 1 72 ? -22.581 1.541 29.677 1.00 93.50 72 ARG A CA 1
ATOM 556 C C . ARG A 1 72 ? -23.255 0.502 30.570 1.00 93.50 72 ARG A C 1
ATOM 558 O O . ARG A 1 72 ? -24.126 0.857 31.356 1.00 93.50 72 ARG A O 1
ATOM 565 N N . MET A 1 73 ? -22.815 -0.757 30.523 1.00 92.31 73 MET A N 1
ATOM 566 C CA . MET A 1 73 ? -23.345 -1.820 31.389 1.00 92.31 73 MET A CA 1
ATOM 567 C C . MET A 1 73 ? -23.179 -1.480 32.875 1.00 92.31 73 MET A C 1
ATOM 569 O O . MET A 1 73 ? -24.121 -1.636 33.651 1.00 92.31 73 MET A O 1
ATOM 573 N N . ARG A 1 74 ? -22.020 -0.937 33.276 1.00 90.00 74 ARG A N 1
ATOM 574 C CA . ARG A 1 74 ? -21.786 -0.515 34.665 1.00 90.00 74 ARG A CA 1
ATOM 575 C C . ARG A 1 74 ? -22.727 0.609 35.103 1.00 90.00 74 ARG A C 1
ATOM 577 O O . ARG A 1 74 ? -23.180 0.605 36.248 1.00 90.00 74 ARG A O 1
ATOM 584 N N . GLN A 1 75 ? -23.034 1.558 34.218 1.00 82.81 75 GLN A N 1
ATOM 585 C CA . GLN A 1 75 ? -23.996 2.630 34.499 1.00 82.81 75 GLN A CA 1
ATOM 586 C C . GLN A 1 75 ? -25.407 2.076 34.750 1.00 82.81 75 GLN A C 1
ATOM 588 O O . GLN A 1 75 ? -26.025 2.461 35.739 1.00 82.81 75 GLN A O 1
ATOM 593 N N . PHE A 1 76 ? -25.881 1.124 33.936 1.00 75.38 76 PHE A N 1
ATOM 594 C CA . PHE A 1 76 ? -27.190 0.483 34.139 1.00 75.38 76 PHE A CA 1
ATOM 595 C C . PHE A 1 76 ? -27.270 -0.317 35.447 1.00 75.38 76 PHE A C 1
ATOM 597 O O . PHE A 1 76 ? -28.278 -0.255 36.146 1.00 75.38 76 PHE A O 1
ATOM 604 N N . SER A 1 77 ? -26.204 -1.019 35.835 1.00 67.81 77 SER A N 1
ATOM 605 C CA . SER A 1 77 ? -26.184 -1.761 37.106 1.00 67.81 77 SER A CA 1
ATOM 606 C C . SER A 1 77 ? -26.183 -0.848 38.338 1.00 67.81 77 SER A C 1
ATOM 608 O O . SER A 1 77 ? -26.629 -1.251 39.409 1.00 67.81 77 SER A O 1
ATOM 610 N N . SER A 1 78 ? -25.708 0.394 38.200 1.00 60.91 78 SER A N 1
ATOM 611 C CA . SER A 1 78 ? -25.607 1.359 39.305 1.00 60.91 78 SER A CA 1
ATOM 612 C C . SER A 1 78 ? -26.933 2.065 39.620 1.00 60.91 78 SER A C 1
ATOM 614 O O . SER A 1 78 ? -27.083 2.614 40.709 1.00 60.91 78 SER A O 1
ATOM 616 N N . THR A 1 79 ? -27.905 2.060 38.700 1.00 60.22 79 THR A N 1
ATOM 617 C CA . THR A 1 79 ? -29.216 2.709 38.890 1.00 60.22 79 THR A CA 1
ATOM 618 C C . THR A 1 79 ? -30.307 1.758 39.397 1.00 60.22 79 THR A C 1
ATOM 620 O O . THR A 1 79 ? -31.386 2.217 39.762 1.00 60.22 79 THR A O 1
ATOM 623 N N . SER A 1 80 ? -30.035 0.450 39.501 1.00 57.31 80 SER A N 1
ATOM 624 C CA . SER A 1 80 ? -31.013 -0.570 39.929 1.00 57.31 80 SER A CA 1
ATOM 625 C C . SER A 1 80 ? -31.050 -0.839 41.448 1.00 57.31 80 SER A C 1
ATOM 627 O O . SER A 1 80 ? -31.700 -1.785 41.891 1.00 57.31 80 SER A O 1
ATOM 629 N N . GLY A 1 81 ? -30.364 -0.037 42.268 1.00 50.50 81 GLY A N 1
ATOM 630 C CA . GLY A 1 81 ? -30.208 -0.276 43.706 1.00 50.50 81 GLY A CA 1
ATOM 631 C C . GLY A 1 81 ? -30.800 0.807 44.607 1.00 50.50 81 GLY A C 1
ATOM 632 O O . GLY A 1 81 ? -30.075 1.335 45.442 1.00 50.50 81 GLY A O 1
ATOM 633 N N . HIS A 1 82 ? -32.090 1.138 44.483 1.00 49.59 82 HIS A N 1
ATOM 634 C CA . HIS A 1 82 ? -32.807 1.796 45.583 1.00 49.59 82 HIS A CA 1
ATOM 635 C C . HIS A 1 82 ? -33.844 0.827 46.170 1.00 49.59 82 HIS A C 1
ATOM 637 O O . HIS A 1 82 ? -34.859 0.573 45.523 1.00 49.59 82 HIS A O 1
ATOM 643 N N . PRO A 1 83 ? -33.637 0.276 47.383 1.00 47.97 83 PRO A N 1
ATOM 644 C CA . PRO A 1 83 ? -34.722 -0.358 48.112 1.00 47.97 83 PRO A CA 1
ATOM 645 C C . PRO A 1 83 ? -35.627 0.755 48.647 1.00 47.97 83 PRO A C 1
ATOM 647 O O . PRO A 1 83 ? -35.296 1.436 49.617 1.00 47.97 83 PRO A O 1
ATOM 650 N N . THR A 1 84 ? -36.765 0.972 47.998 1.00 48.44 84 THR A N 1
ATOM 651 C CA . THR A 1 84 ? -37.895 1.687 48.591 1.00 48.44 84 THR A CA 1
ATOM 652 C C . THR A 1 84 ? -38.599 0.744 49.562 1.00 48.44 84 THR A C 1
ATOM 654 O O . THR A 1 84 ? -39.602 0.117 49.236 1.00 48.44 84 THR A O 1
ATOM 657 N N . THR A 1 85 ? -38.071 0.624 50.781 1.00 39.72 85 THR A N 1
ATOM 658 C CA . THR A 1 85 ? -38.820 0.006 51.879 1.00 39.72 85 THR A CA 1
ATOM 659 C C . THR A 1 85 ? -39.636 1.096 52.564 1.00 39.72 85 THR A C 1
ATOM 661 O O . THR A 1 85 ? -39.120 1.952 53.279 1.00 39.72 85 THR A O 1
ATOM 664 N N . THR A 1 86 ? -40.928 1.082 52.265 1.00 43.75 86 THR A N 1
ATOM 665 C CA . THR A 1 86 ? -41.985 1.918 52.828 1.00 43.75 86 THR A CA 1
ATOM 666 C C . THR A 1 86 ? -42.024 1.826 54.357 1.00 43.75 86 THR A C 1
ATOM 668 O O . THR A 1 86 ? -42.234 0.744 54.902 1.00 43.75 86 THR A O 1
ATOM 671 N N . SER A 1 87 ? -41.879 2.962 55.041 1.00 40.31 87 SER A N 1
ATOM 672 C CA . SER A 1 87 ? -42.172 3.130 56.471 1.00 40.31 87 SER A CA 1
ATOM 673 C C . SER A 1 87 ? -43.356 4.095 56.611 1.00 40.31 87 SER A C 1
ATOM 675 O O . SER A 1 87 ? -43.304 5.161 55.986 1.00 40.31 87 SER A O 1
ATOM 677 N N . PRO A 1 88 ? -44.433 3.768 57.352 1.00 51.22 88 PRO A N 1
ATOM 678 C CA . PRO A 1 88 ? -45.556 4.677 57.503 1.00 51.22 88 PRO A CA 1
ATOM 679 C C . PRO A 1 88 ? -45.371 5.638 58.693 1.00 51.22 88 PRO A C 1
ATOM 681 O O . PRO A 1 88 ? -44.929 5.258 59.771 1.00 51.22 88 PRO A O 1
ATOM 684 N N . GLU A 1 89 ? -45.809 6.875 58.445 1.00 38.91 89 GLU A N 1
ATOM 685 C CA . GLU A 1 89 ? -46.371 7.855 59.388 1.00 38.91 89 GLU A CA 1
ATOM 686 C C . GLU A 1 89 ? -45.473 8.878 60.136 1.00 38.91 89 GLU A C 1
ATOM 688 O O . GLU A 1 89 ? -44.985 8.673 61.239 1.00 38.91 89 GLU A O 1
ATOM 693 N N . ASN A 1 90 ? -45.479 10.094 59.558 1.00 37.19 90 ASN A N 1
ATOM 694 C CA . ASN A 1 90 ? -46.117 11.307 60.115 1.00 37.19 90 ASN A CA 1
ATOM 695 C C . ASN A 1 90 ? -45.323 12.226 61.081 1.00 37.19 90 ASN A C 1
ATOM 697 O O . ASN A 1 90 ? -45.406 12.073 62.298 1.00 37.19 90 ASN A O 1
ATOM 701 N N . ARG A 1 91 ? -44.731 13.317 60.547 1.00 41.62 91 ARG A N 1
ATOM 702 C CA . ARG A 1 91 ? -45.173 14.720 60.804 1.00 41.62 91 ARG A CA 1
ATOM 703 C C . ARG A 1 91 ? -44.332 15.799 60.080 1.00 41.62 91 ARG A C 1
ATOM 705 O O . ARG A 1 91 ? -43.111 15.796 60.169 1.00 41.62 91 ARG A O 1
ATOM 712 N N . SER A 1 92 ? -45.066 16.776 59.518 1.00 41.22 92 SER A N 1
ATOM 713 C CA . SER A 1 92 ? -44.730 18.195 59.207 1.00 41.22 92 SER A CA 1
ATOM 714 C C . SER A 1 92 ? -44.212 18.591 57.793 1.00 41.22 92 SER A C 1
ATOM 716 O O . SER A 1 92 ? -43.235 18.016 57.324 1.00 41.22 92 SER A O 1
ATOM 718 N N . PRO A 1 93 ? -44.807 19.626 57.135 1.00 51.62 93 PRO A N 1
ATOM 719 C CA . PRO A 1 93 ? -44.289 20.309 55.922 1.00 51.62 93 PRO A CA 1
ATOM 720 C C . PRO A 1 93 ? -43.736 21.739 56.228 1.00 51.62 93 PRO A C 1
ATOM 722 O O . PRO A 1 93 ? -43.911 22.192 57.360 1.00 51.62 93 PRO A O 1
ATOM 725 N N . PRO A 1 94 ? -43.308 22.576 55.242 1.00 59.62 94 PRO A N 1
ATOM 726 C CA . PRO A 1 94 ? -42.261 22.477 54.192 1.00 59.62 94 PRO A CA 1
ATOM 727 C C . PRO A 1 94 ? -41.220 23.664 54.346 1.00 59.62 94 PRO A C 1
ATOM 729 O O . PRO A 1 94 ? -41.265 24.291 55.405 1.00 59.62 94 PRO A O 1
ATOM 732 N N . PRO A 1 95 ? -40.264 24.019 53.429 1.00 44.88 95 PRO A N 1
ATOM 733 C CA . PRO A 1 95 ? -40.494 24.487 52.043 1.00 44.88 95 PRO A CA 1
ATOM 734 C C . PRO A 1 95 ? -39.491 23.979 50.970 1.00 44.88 95 PRO A C 1
ATOM 736 O O . PRO A 1 95 ? -38.407 23.480 51.254 1.00 44.88 95 PRO A O 1
ATOM 739 N N . LEU A 1 96 ? -39.890 24.145 49.704 1.00 43.00 96 LEU A N 1
ATOM 740 C CA . LEU A 1 96 ? -39.114 23.892 48.478 1.00 43.00 96 LEU A CA 1
ATOM 741 C C . LEU A 1 96 ? -37.863 24.797 48.369 1.00 43.00 96 LEU A C 1
ATOM 743 O O . LEU A 1 96 ? -37.848 25.896 48.925 1.00 43.00 96 LEU A O 1
ATOM 747 N N . PRO A 1 97 ? -36.874 24.404 47.545 1.00 43.91 97 PRO A N 1
ATOM 748 C CA . PRO A 1 97 ? -36.775 25.044 46.232 1.00 43.91 97 PRO A CA 1
ATOM 749 C C . PRO A 1 97 ? -36.730 24.028 45.086 1.00 43.91 97 PRO A C 1
ATOM 751 O O . PRO A 1 97 ? -36.018 23.028 45.116 1.00 43.91 97 PRO A O 1
ATOM 754 N N . VAL A 1 98 ? -37.498 24.333 44.041 1.00 48.25 98 VAL A N 1
ATOM 755 C CA . VAL A 1 98 ? -37.412 23.703 42.723 1.00 48.25 98 VAL A CA 1
ATOM 756 C C . VAL A 1 98 ? -36.030 23.994 42.139 1.00 48.25 98 VAL A C 1
ATOM 758 O O . VAL A 1 98 ? -35.742 25.122 41.751 1.00 48.25 98 VAL A O 1
ATOM 761 N N . SER A 1 99 ? -35.197 22.963 42.036 1.00 40.09 99 SER A N 1
ATOM 762 C CA . SER A 1 99 ? -34.057 22.954 41.123 1.00 40.09 99 SER A CA 1
ATOM 763 C C . SER A 1 99 ? -34.447 22.114 39.920 1.00 40.09 99 SER A C 1
ATOM 765 O O . SER A 1 99 ? -34.357 20.890 39.935 1.00 40.09 99 SER A O 1
ATOM 767 N N . GLN A 1 100 ? -34.920 22.783 38.870 1.00 43.62 100 GLN A N 1
ATOM 768 C CA . GLN A 1 100 ? -34.973 22.195 37.539 1.00 43.62 100 GLN A CA 1
ATOM 769 C C . GLN A 1 100 ? -33.534 21.964 37.071 1.00 43.62 100 GLN A C 1
ATOM 771 O O . GLN A 1 100 ? -32.910 22.842 36.479 1.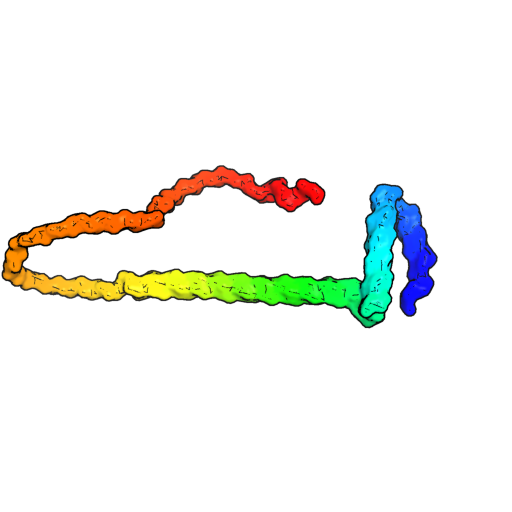00 43.62 100 GLN A O 1
ATOM 776 N N . THR A 1 101 ? -32.995 20.774 37.305 1.00 36.59 101 THR A N 1
ATOM 777 C CA . THR A 1 101 ? -31.869 20.287 36.515 1.00 36.59 101 THR A CA 1
ATOM 778 C C . THR A 1 101 ? -32.424 19.846 35.168 1.00 36.59 101 THR A C 1
ATOM 780 O O . THR A 1 101 ? -32.799 18.697 34.950 1.00 36.59 101 THR A O 1
ATOM 783 N N . LYS A 1 102 ? -32.509 20.804 34.238 1.00 43.66 102 LYS A N 1
ATOM 784 C CA . LYS A 1 102 ? -32.533 20.491 32.809 1.00 43.66 102 LYS A CA 1
ATOM 785 C C . LYS A 1 102 ? -31.282 19.660 32.529 1.00 43.66 102 LYS A C 1
ATOM 787 O O . LYS A 1 102 ? -30.175 20.190 32.513 1.00 43.66 102 LYS A O 1
ATOM 792 N N . SER A 1 103 ? -31.462 18.351 32.371 1.00 48.72 103 SER A N 1
ATOM 793 C CA . SER A 1 103 ? -30.461 17.499 31.739 1.00 48.72 103 SER A CA 1
ATOM 794 C C . SER A 1 103 ? -30.150 18.105 30.363 1.00 48.72 103 SER A C 1
ATOM 796 O O . SER A 1 103 ? -31.087 18.327 29.593 1.00 48.72 103 SER A O 1
ATOM 798 N N . PRO A 1 104 ? -28.883 18.409 30.036 1.00 57.03 104 PRO A N 1
ATOM 799 C CA . PRO A 1 104 ? -28.520 19.017 28.757 1.00 57.03 104 PRO A CA 1
ATOM 800 C C . PRO A 1 104 ? -28.563 18.024 27.582 1.00 57.03 104 PRO A C 1
ATOM 802 O O . PRO A 1 104 ? -28.243 18.399 26.461 1.00 57.03 104 PRO A O 1
ATOM 805 N N . PHE A 1 105 ? -28.979 16.774 27.805 1.00 41.81 105 PHE A N 1
ATOM 806 C CA . PHE A 1 105 ? -29.043 15.737 26.775 1.00 41.81 105 PHE A CA 1
ATOM 807 C C . PHE A 1 105 ? -30.478 15.262 26.559 1.00 41.81 105 PHE A C 1
ATOM 809 O O . PHE A 1 105 ? -30.803 14.092 26.735 1.00 41.81 105 PHE A O 1
ATOM 816 N N . ASN A 1 106 ? -31.361 16.186 26.198 1.00 49.88 106 ASN A N 1
ATOM 817 C CA . ASN A 1 106 ? -32.561 15.825 25.458 1.00 49.88 106 ASN A CA 1
ATOM 818 C C . ASN A 1 106 ? -32.320 16.251 24.006 1.00 49.88 106 ASN A C 1
ATOM 820 O O . ASN A 1 106 ? -32.670 17.357 23.611 1.00 49.88 106 ASN A O 1
ATOM 824 N N . MET A 1 107 ? -31.606 15.405 23.258 1.00 43.12 107 MET A N 1
ATOM 825 C CA . MET A 1 107 ? -31.709 15.405 21.802 1.00 43.12 107 MET A CA 1
ATOM 826 C C . MET A 1 107 ? -32.757 14.358 21.465 1.00 43.12 107 MET A C 1
ATOM 828 O O . MET A 1 107 ? -32.553 13.161 21.659 1.00 43.12 107 MET A O 1
ATOM 832 N N . ASP A 1 108 ? -33.913 14.870 21.075 1.00 48.62 108 ASP A N 1
ATOM 833 C CA . ASP A 1 108 ? -35.001 14.147 20.445 1.00 48.62 108 ASP A CA 1
ATOM 834 C C . ASP A 1 108 ? -34.436 13.248 19.328 1.00 48.62 108 ASP A C 1
ATOM 836 O O . ASP A 1 108 ? -33.657 13.711 18.490 1.00 48.62 108 ASP A O 1
ATOM 840 N N . MET A 1 109 ? -34.770 11.952 19.334 1.00 42.09 109 MET A N 1
ATOM 841 C CA . MET A 1 109 ? -34.525 11.101 18.169 1.00 42.09 109 MET A CA 1
ATOM 842 C C . MET A 1 109 ? -35.518 11.496 17.075 1.00 42.09 109 MET A C 1
ATOM 844 O O . MET A 1 109 ? -36.548 10.844 16.911 1.00 42.09 109 MET A O 1
ATOM 848 N N . VAL A 1 110 ? -35.190 12.527 16.299 1.00 51.72 110 VAL A N 1
ATOM 849 C CA . VAL A 1 110 ? -35.718 12.646 14.942 1.00 51.72 110 VAL A CA 1
ATOM 850 C C . VAL A 1 110 ? -34.765 11.862 14.041 1.00 51.72 110 VAL A C 1
ATOM 852 O O . VAL A 1 110 ? -33.635 12.260 13.767 1.00 51.72 110 VAL A O 1
ATOM 855 N N . VAL A 1 111 ? -35.184 10.650 13.686 1.00 46.66 111 VAL A N 1
ATOM 856 C CA . VAL A 1 111 ? -34.587 9.912 12.576 1.00 46.66 111 VAL A CA 1
ATOM 857 C C . VAL A 1 111 ? -35.161 10.549 11.321 1.00 46.66 111 VAL A C 1
ATOM 859 O O . VAL A 1 111 ? -36.285 10.238 10.941 1.00 46.66 111 VAL A O 1
ATOM 862 N N . ASP A 1 112 ? -34.405 11.462 10.721 1.00 41.38 112 ASP A N 1
ATOM 863 C CA . ASP A 1 112 ? -34.568 11.793 9.311 1.00 41.38 112 ASP A CA 1
ATOM 864 C C . ASP A 1 112 ? -33.288 11.357 8.596 1.00 41.38 112 ASP A C 1
ATOM 866 O O . ASP A 1 112 ? -32.184 11.841 8.856 1.00 41.38 112 ASP A O 1
ATOM 870 N N . GLU A 1 113 ? -33.458 10.311 7.801 1.00 46.47 113 GLU A N 1
ATOM 871 C CA . GLU A 1 113 ? -32.474 9.706 6.920 1.00 46.47 113 GLU A CA 1
ATOM 872 C C . GLU A 1 113 ? -32.284 10.615 5.701 1.00 46.47 113 GLU A C 1
ATOM 874 O O . GLU A 1 113 ? -33.263 11.002 5.062 1.00 46.47 113 GLU A O 1
ATOM 879 N N . PRO A 1 114 ? -31.034 10.973 5.370 1.00 40.81 114 PRO A N 1
ATOM 880 C CA . PRO A 1 114 ? -30.612 10.725 3.998 1.00 40.81 114 PRO A CA 1
ATOM 881 C C . PRO A 1 114 ? -29.162 10.230 3.900 1.00 40.81 114 PRO A C 1
ATOM 883 O O . PRO A 1 114 ? -28.221 10.851 4.396 1.00 40.81 114 PRO A O 1
ATOM 886 N N . SER A 1 115 ? -29.021 9.098 3.210 1.00 47.28 115 SER A N 1
ATOM 887 C CA . SER A 1 115 ? -27.872 8.645 2.410 1.00 47.28 115 SER A CA 1
ATOM 888 C C . SER A 1 115 ? -26.680 9.621 2.275 1.00 47.28 115 SER A C 1
ATOM 890 O O . SER A 1 115 ? -26.755 10.631 1.575 1.00 47.28 115 SER A O 1
ATOM 892 N N . ILE A 1 116 ? -25.537 9.267 2.879 1.00 50.22 116 ILE A N 1
ATOM 893 C CA . ILE A 1 116 ? -24.213 9.889 2.631 1.00 50.22 116 ILE A CA 1
ATOM 894 C C . ILE A 1 116 ? -23.251 8.884 1.954 1.00 50.22 116 ILE A C 1
ATOM 896 O O . ILE A 1 116 ? -22.057 9.135 1.814 1.00 50.22 116 ILE A O 1
ATOM 900 N N . GLU A 1 117 ? -23.737 7.737 1.472 1.00 42.88 117 GLU A N 1
ATOM 901 C CA . GLU A 1 117 ? -22.829 6.682 0.992 1.00 42.88 117 GLU A CA 1
ATOM 902 C C . GLU A 1 117 ? -22.284 6.887 -0.439 1.00 42.88 117 GLU A C 1
ATOM 904 O O . GLU A 1 117 ? -21.377 6.172 -0.850 1.00 42.88 117 GLU A O 1
ATOM 909 N N . GLU A 1 118 ? -22.731 7.895 -1.198 1.00 43.75 118 GLU A N 1
ATOM 910 C CA . GLU A 1 118 ? -22.359 8.010 -2.625 1.00 43.75 118 GLU A CA 1
ATOM 911 C C . GLU A 1 118 ? -21.258 9.033 -2.974 1.00 43.75 118 GLU A C 1
ATOM 913 O O . GLU A 1 118 ? -20.886 9.145 -4.138 1.00 43.75 118 GLU A O 1
ATOM 918 N N . SER A 1 119 ? -20.676 9.776 -2.022 1.00 50.34 119 SER A N 1
ATOM 919 C CA . SER A 1 119 ? -19.745 10.885 -2.358 1.00 50.34 119 SER A CA 1
ATOM 920 C C . SER A 1 119 ? -18.267 10.692 -2.002 1.00 50.34 119 SER A C 1
ATOM 922 O O . SER A 1 119 ? -17.483 11.618 -2.191 1.00 50.34 119 SER A O 1
ATOM 924 N N . LEU A 1 120 ? -17.835 9.521 -1.525 1.00 50.25 120 LEU A N 1
ATOM 925 C CA . LEU A 1 120 ? -16.442 9.340 -1.073 1.00 50.25 120 LEU A CA 1
ATOM 926 C C . LEU A 1 120 ? -15.500 8.651 -2.075 1.00 50.25 120 LEU A C 1
ATOM 928 O O . LEU A 1 120 ? -14.324 8.486 -1.762 1.00 50.25 120 LEU A O 1
ATOM 932 N N . TRP A 1 121 ? -15.963 8.313 -3.284 1.00 46.19 121 TRP A N 1
ATOM 933 C CA . TRP A 1 121 ? -15.145 7.599 -4.283 1.00 46.19 121 TRP A CA 1
ATOM 934 C C . TRP A 1 121 ? -15.104 8.240 -5.678 1.00 46.19 121 TRP A C 1
ATOM 936 O O . TRP A 1 121 ? -14.842 7.555 -6.662 1.00 46.19 121 TRP A O 1
ATOM 946 N N . SER A 1 122 ? -15.336 9.548 -5.803 1.00 49.44 122 SER A N 1
ATOM 947 C CA . SER A 1 122 ? -15.099 10.264 -7.067 1.00 49.44 122 SER A CA 1
ATOM 948 C C . SER A 1 122 ? -14.124 11.416 -6.876 1.00 49.44 122 SER A C 1
ATOM 950 O O . SER A 1 122 ? -14.529 12.521 -6.527 1.00 49.44 122 SER A O 1
ATOM 952 N N . CYS A 1 123 ? -12.846 11.112 -7.097 1.00 41.47 123 CYS A N 1
ATOM 953 C CA . CYS A 1 123 ? -11.814 11.969 -7.686 1.00 41.47 123 CYS A CA 1
ATOM 954 C C . CYS A 1 123 ? -10.614 11.089 -8.050 1.00 41.47 123 CYS A C 1
ATOM 956 O O . CYS A 1 123 ? -10.157 10.337 -7.160 1.00 41.47 123 CYS A O 1
#

Organism: NCBI:txid165716

Sequence (123 aa):
MCMNHRIVWCENVQELPVHQRGDAVSSMVYEANARVRDPVYGCVGSISSLQHQIDVLQTQLAMAQAEVVHLRMRQFSSTSGHPTTTSPENRSPPPLPVSQTKSPFNMDMVVDEPSIEESLWSC

InterPro domains:
  IPR004883 Lateral organ boundaries, LOB [PF03195] (12-65)
  IPR004883 Lateral organ boundaries, LOB [PS50891] (1-68)

pLDDT: mean 72.74, std 23.5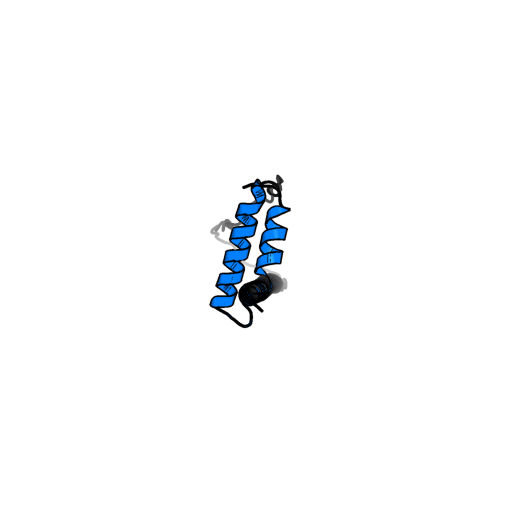4, range [36.59, 98.81]